Protein AF-A0A7C2Q6Z7-F1 (afdb_monomer)

Mean predicted aligned error: 6.49 Å

Radius of gyration: 19.15 Å; Cα contacts (8 Å, |Δi|>4): 129; chains: 1; bounding box: 50×32×54 Å

Sequence (172 aa):
MPLVELLRRVVERYKLRKRVGRVAKEVADAAVKAFDLLASLSPVSEEAFAERLREAVMTAVHELSHEVLRSVHPELGPLHDRDPLHECVDEVGARMLEVFVARKLGARAHSFEDLAFELENYPSLRGARWSAGVLEELYSRAEPLLEKRELKSFVDVVARECRKLLEGPEGA

Foldseek 3Di:
DDPVVVVVVVVVVVVVVVVVVVVVVVVVVVLVVVVVVVCVVDNDDPVVSVVVVLVVVLVVQLVVQLVVLCVLVVVLPDDPDDDLLSVQLSLLSSLLSSVLVCVVVVHDHDQQQRSQVVQCPPPSSPQQPRDSVLSVVLSVVLVVCVVVVVSNVSSVSSSVSSVDRNVDPPPD

Structure (mmCIF, N/CA/C/O backbone):
data_AF-A0A7C2Q6Z7-F1
#
_entry.id   AF-A0A7C2Q6Z7-F1
#
loop_
_atom_site.group_PDB
_atom_site.id
_atom_site.type_symbol
_atom_site.label_atom_id
_atom_site.label_alt_id
_atom_site.label_comp_id
_atom_site.label_asym_id
_atom_site.label_entity_id
_atom_site.label_seq_id
_atom_site.pdbx_PDB_ins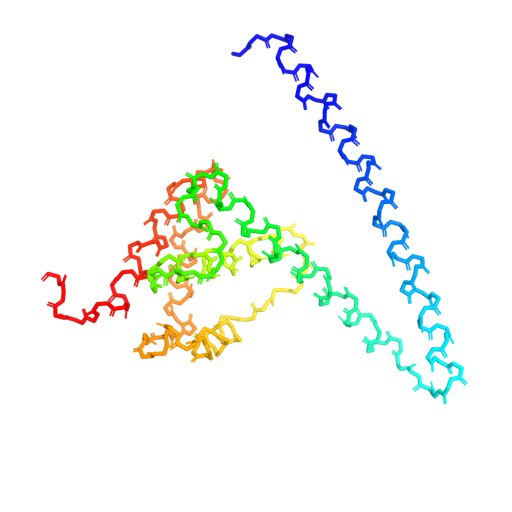_code
_atom_site.Cartn_x
_atom_site.Cartn_y
_atom_site.Cartn_z
_atom_site.occupancy
_atom_site.B_iso_or_equiv
_atom_site.auth_seq_id
_atom_site.auth_comp_id
_atom_site.auth_asym_id
_atom_site.auth_atom_id
_atom_site.pdbx_PDB_model_num
ATOM 1 N N . MET A 1 1 ? -15.335 12.846 -23.641 1.00 58.69 1 MET A N 1
ATOM 2 C CA . MET A 1 1 ? -16.126 11.842 -22.890 1.00 58.69 1 MET A CA 1
ATOM 3 C C . MET A 1 1 ? -17.569 12.331 -22.801 1.00 58.69 1 MET A C 1
ATOM 5 O O . MET A 1 1 ? -17.741 13.490 -22.441 1.00 58.69 1 MET A O 1
ATOM 9 N N . PRO A 1 2 ? -18.583 11.520 -23.149 1.00 80.38 2 PRO A N 1
ATOM 10 C CA . PRO A 1 2 ? -19.988 11.941 -23.130 1.00 80.38 2 PRO A CA 1
ATOM 11 C C . PRO A 1 2 ? -20.497 12.230 -21.707 1.00 80.38 2 PRO A C 1
ATOM 13 O O . PRO A 1 2 ? -20.111 11.543 -20.762 1.00 80.38 2 PRO A O 1
ATOM 16 N N . LEU A 1 3 ? -21.400 13.205 -21.558 1.00 77.88 3 LEU A N 1
ATOM 17 C CA . LEU A 1 3 ? -21.966 13.641 -20.268 1.00 77.88 3 LEU A CA 1
ATOM 18 C C . LEU A 1 3 ? -22.619 12.493 -19.470 1.00 77.88 3 LEU A C 1
ATOM 20 O O . LEU A 1 3 ? -22.479 12.421 -18.251 1.00 77.88 3 LEU A O 1
ATOM 24 N N . VAL A 1 4 ? -23.274 11.558 -20.160 1.00 74.44 4 VAL A N 1
ATOM 25 C CA . VAL A 1 4 ? -23.921 10.379 -19.555 1.00 74.44 4 VAL A CA 1
ATOM 26 C C . VAL A 1 4 ? -22.896 9.434 -18.913 1.00 74.44 4 VAL A C 1
ATOM 28 O O . VAL A 1 4 ? -23.103 8.961 -17.796 1.00 74.44 4 VAL A O 1
ATOM 31 N N . GLU A 1 5 ? -21.752 9.216 -19.567 1.00 75.38 5 GLU A N 1
ATOM 32 C CA . GLU A 1 5 ? -20.671 8.366 -19.050 1.00 75.38 5 GLU A CA 1
ATOM 33 C C . GLU A 1 5 ? -20.013 9.000 -17.812 1.00 75.38 5 GLU A C 1
ATOM 35 O O . GLU A 1 5 ? -19.683 8.311 -16.844 1.00 75.38 5 GLU A O 1
ATOM 40 N N . LEU A 1 6 ? -19.880 10.333 -17.805 1.00 75.12 6 LEU A N 1
ATOM 41 C CA . LEU A 1 6 ? -19.394 11.086 -16.649 1.00 75.12 6 LEU A CA 1
ATOM 42 C C . LEU A 1 6 ? -20.345 10.948 -15.451 1.00 75.12 6 LEU A C 1
ATOM 44 O O . LEU A 1 6 ? -19.895 10.612 -14.354 1.00 75.12 6 LEU A O 1
ATOM 48 N N . LEU A 1 7 ? -21.650 11.156 -15.658 1.00 70.88 7 LEU A N 1
ATOM 49 C CA . LEU A 1 7 ? -22.666 11.040 -14.607 1.00 70.88 7 LEU A CA 1
ATOM 50 C C . LEU A 1 7 ? -22.719 9.623 -14.022 1.00 70.88 7 LEU A C 1
ATOM 52 O O . LEU A 1 7 ? -22.739 9.468 -12.800 1.00 70.88 7 LEU A O 1
ATOM 56 N N . ARG A 1 8 ? -22.638 8.586 -14.867 1.00 75.88 8 ARG A N 1
ATOM 57 C CA . ARG A 1 8 ? -22.569 7.188 -14.415 1.00 75.88 8 ARG A CA 1
ATOM 58 C C . ARG A 1 8 ? -21.361 6.945 -13.506 1.00 75.88 8 ARG A C 1
ATOM 60 O O . ARG A 1 8 ? -21.514 6.390 -12.420 1.00 75.88 8 ARG A O 1
ATOM 67 N N . ARG A 1 9 ? -20.173 7.424 -13.897 1.00 77.00 9 ARG A N 1
ATOM 68 C CA . ARG A 1 9 ? -18.943 7.305 -13.089 1.00 77.00 9 ARG A CA 1
ATOM 69 C C . ARG A 1 9 ? -19.020 8.056 -11.758 1.00 77.00 9 ARG A C 1
ATOM 71 O O . ARG A 1 9 ? -18.400 7.620 -10.790 1.00 77.00 9 ARG A O 1
ATOM 78 N N . VAL A 1 10 ? -19.729 9.184 -11.698 1.00 75.12 10 VAL A N 1
ATOM 79 C CA . VAL A 1 10 ? -19.935 9.943 -10.451 1.00 75.12 10 VAL A CA 1
ATOM 80 C C . VAL A 1 10 ? -20.866 9.185 -9.506 1.00 75.12 10 VAL A C 1
ATOM 82 O O . VAL A 1 10 ? -20.536 9.020 -8.331 1.00 75.12 10 VAL A O 1
ATOM 85 N N . VAL A 1 11 ? -21.988 8.669 -10.016 1.00 74.12 11 VAL A N 1
ATOM 86 C CA . VAL A 1 11 ? -22.952 7.891 -9.222 1.00 74.12 11 VAL A CA 1
ATOM 87 C C . VAL A 1 11 ? -22.319 6.610 -8.677 1.00 74.12 11 VAL A C 1
ATOM 89 O O . VAL A 1 11 ? -22.466 6.317 -7.491 1.00 74.12 11 VAL A O 1
ATOM 92 N N . GLU A 1 12 ? -21.572 5.873 -9.501 1.00 79.50 12 GLU A N 1
ATOM 93 C CA . GLU A 1 12 ? -20.878 4.657 -9.059 1.00 79.50 12 GLU A CA 1
ATOM 94 C C . GLU A 1 12 ? -19.808 4.958 -8.002 1.00 79.50 12 GLU A C 1
ATOM 96 O O . GLU A 1 12 ? -19.765 4.295 -6.964 1.00 79.50 12 GLU A O 1
ATOM 101 N N . ARG A 1 13 ? -19.023 6.033 -8.169 1.00 76.50 13 ARG A N 1
ATOM 102 C CA . ARG A 1 13 ? -18.082 6.481 -7.128 1.00 76.50 13 ARG A CA 1
ATOM 103 C C . ARG A 1 13 ? -18.781 6.851 -5.821 1.00 76.50 13 ARG A C 1
ATOM 105 O O . ARG A 1 13 ? -18.283 6.510 -4.750 1.00 76.50 13 ARG A O 1
ATOM 112 N N . TYR A 1 14 ? -19.931 7.519 -5.885 1.00 72.19 14 TYR A N 1
ATOM 113 C CA . TYR A 1 14 ? -20.704 7.868 -4.693 1.00 72.19 14 TYR A CA 1
ATOM 114 C C . TYR A 1 14 ? -21.229 6.623 -3.961 1.00 72.19 14 TYR A C 1
ATOM 116 O O . TYR A 1 14 ? -21.062 6.505 -2.743 1.00 72.19 14 TYR A O 1
ATOM 124 N N . LYS A 1 15 ? -21.811 5.662 -4.692 1.00 78.88 15 LYS A N 1
ATOM 125 C CA . LYS A 1 15 ? -22.273 4.385 -4.122 1.00 78.88 15 LYS A CA 1
ATOM 126 C C . LYS A 1 15 ? -21.126 3.609 -3.480 1.00 78.88 15 LYS A C 1
ATOM 128 O O . LYS A 1 15 ? -21.282 3.126 -2.357 1.00 78.88 15 LYS A O 1
ATOM 133 N N . LEU A 1 16 ? -19.979 3.533 -4.159 1.00 82.69 16 LEU A N 1
ATOM 134 C CA . LEU A 1 16 ? -18.781 2.880 -3.639 1.00 82.69 16 LEU A CA 1
ATOM 135 C C . LEU A 1 16 ? -18.320 3.546 -2.342 1.00 82.69 16 LEU A C 1
ATOM 137 O O . LEU A 1 16 ? -18.167 2.862 -1.337 1.00 82.69 16 LEU A O 1
ATOM 141 N N . ARG A 1 17 ? -18.208 4.880 -2.318 1.00 81.62 17 ARG A N 1
ATOM 142 C CA . ARG A 1 17 ? -17.815 5.631 -1.116 1.00 81.62 17 ARG A CA 1
ATOM 143 C C . ARG A 1 17 ? -18.762 5.378 0.057 1.00 81.62 17 ARG A C 1
ATOM 145 O O . ARG A 1 17 ? -18.303 5.174 1.177 1.00 81.62 17 ARG A O 1
ATOM 152 N N . LYS A 1 18 ? -20.077 5.334 -0.187 1.00 83.50 18 LYS A N 1
ATOM 153 C CA . LYS A 1 18 ? -21.070 5.008 0.849 1.00 83.50 18 LYS A CA 1
ATOM 154 C C . LYS A 1 18 ? -20.911 3.575 1.362 1.00 83.50 18 LYS A C 1
ATOM 156 O O . LYS A 1 18 ? -21.062 3.334 2.557 1.00 83.50 18 LYS A O 1
ATOM 161 N N . ARG A 1 19 ? -20.621 2.615 0.478 1.00 87.50 19 ARG A N 1
ATOM 162 C CA . ARG A 1 19 ? -20.372 1.220 0.867 1.00 87.50 19 ARG A CA 1
ATOM 163 C C . ARG A 1 19 ? -19.086 1.089 1.684 1.00 87.50 19 ARG A C 1
ATOM 165 O O . ARG A 1 19 ? -19.153 0.506 2.756 1.00 87.50 19 ARG A O 1
ATOM 172 N N . VAL A 1 20 ? -17.985 1.687 1.228 1.00 85.62 20 VAL A N 1
ATOM 173 C CA . VAL A 1 20 ? -16.704 1.729 1.953 1.00 85.62 20 VAL A CA 1
ATOM 174 C C . VAL A 1 20 ? -16.890 2.358 3.331 1.00 85.62 20 VAL A C 1
ATOM 176 O O . VAL A 1 20 ? -16.457 1.778 4.314 1.00 85.62 20 VAL A O 1
ATOM 179 N N . GLY A 1 21 ? -17.615 3.477 3.434 1.00 84.44 21 GLY A N 1
ATOM 180 C CA . GLY A 1 21 ? -17.887 4.116 4.725 1.00 84.44 21 GLY A CA 1
ATOM 181 C C . GLY A 1 21 ? -18.679 3.238 5.700 1.00 84.44 21 GLY A C 1
ATOM 182 O O . GLY A 1 21 ? -18.413 3.272 6.896 1.00 84.44 21 GLY A O 1
ATOM 183 N N . ARG A 1 22 ? -19.624 2.423 5.208 1.00 90.44 22 ARG A N 1
ATOM 184 C CA . ARG A 1 22 ? -20.345 1.456 6.056 1.00 90.44 22 ARG A CA 1
ATOM 185 C C . ARG A 1 22 ? -19.429 0.344 6.556 1.00 90.44 22 ARG A C 1
ATOM 187 O O . ARG A 1 22 ? -19.399 0.108 7.754 1.00 90.44 22 ARG A O 1
ATOM 194 N N . VAL A 1 23 ? -18.657 -0.268 5.659 1.00 89.31 23 VAL A N 1
ATOM 195 C CA . VAL A 1 23 ? -17.711 -1.334 6.024 1.00 89.31 23 VAL A CA 1
ATOM 196 C C . VAL A 1 23 ? -16.652 -0.808 6.994 1.00 89.31 23 VAL A C 1
ATOM 198 O O . VAL A 1 23 ? -16.393 -1.434 8.011 1.00 89.31 23 VAL A O 1
ATOM 201 N N . ALA A 1 24 ? -16.093 0.379 6.742 1.00 87.62 24 ALA A N 1
ATOM 202 C CA . ALA A 1 24 ? -15.121 1.004 7.638 1.00 87.62 24 ALA A CA 1
ATOM 203 C C . ALA A 1 24 ? -15.701 1.248 9.038 1.00 87.62 24 ALA A C 1
ATOM 205 O O . ALA A 1 24 ? -15.018 1.012 10.030 1.00 87.62 24 ALA A O 1
ATOM 206 N N . LYS A 1 25 ? -16.969 1.673 9.129 1.00 90.75 25 LYS A N 1
ATOM 207 C CA . LYS A 1 25 ? -17.658 1.814 10.415 1.00 90.75 25 LYS A CA 1
ATOM 208 C C . LYS A 1 25 ? -17.826 0.466 11.117 1.00 90.75 25 LYS A C 1
ATOM 210 O O . LYS A 1 25 ? -17.516 0.371 12.294 1.00 90.75 25 LYS A O 1
ATOM 215 N N . GLU A 1 26 ? -18.281 -0.563 10.406 1.00 92.69 26 GLU A N 1
ATOM 216 C CA . GLU A 1 26 ? -18.436 -1.915 10.964 1.00 92.69 26 GLU A CA 1
ATOM 217 C C . GLU A 1 26 ? -17.105 -2.459 11.508 1.00 92.69 26 GLU A C 1
ATOM 219 O O . GLU A 1 26 ? -17.067 -3.002 12.611 1.00 92.69 26 GLU A O 1
ATOM 224 N N . VAL A 1 27 ? -16.007 -2.254 10.773 1.00 90.38 27 VAL A N 1
ATOM 225 C CA . VAL A 1 27 ? -14.653 -2.638 11.198 1.00 90.38 27 VAL A CA 1
ATOM 226 C C . VAL A 1 27 ? -14.200 -1.835 12.420 1.00 90.38 27 VAL A C 1
ATOM 228 O O . VAL A 1 27 ? -13.682 -2.422 13.366 1.00 90.38 27 VAL A O 1
ATOM 231 N N . ALA A 1 28 ? -14.427 -0.519 12.444 1.00 8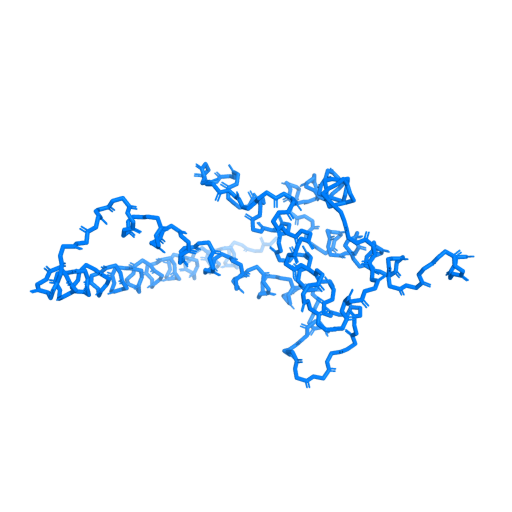9.31 28 ALA A N 1
ATOM 232 C CA . ALA A 1 28 ? -14.084 0.320 13.593 1.00 89.31 28 ALA A CA 1
ATOM 233 C C . ALA A 1 28 ? -14.878 -0.078 14.850 1.00 89.31 28 ALA A C 1
ATOM 235 O O . ALA A 1 28 ? -14.295 -0.242 15.919 1.00 89.31 28 ALA A O 1
ATOM 236 N N . ASP A 1 29 ? -16.187 -0.309 14.711 1.00 92.25 29 ASP A N 1
ATOM 237 C CA . ASP A 1 29 ? -17.054 -0.765 15.801 1.00 92.25 29 ASP A CA 1
ATOM 238 C C . ASP A 1 29 ? -16.592 -2.136 16.336 1.00 92.25 29 ASP A C 1
ATOM 240 O O . ASP A 1 29 ? -16.626 -2.381 17.544 1.00 92.25 29 ASP A O 1
ATOM 244 N N . ALA A 1 30 ? -16.144 -3.039 15.457 1.00 93.12 30 ALA A N 1
ATOM 245 C CA . ALA A 1 30 ? -15.577 -4.326 15.854 1.00 93.12 30 ALA A CA 1
ATOM 246 C C . ALA A 1 30 ? -14.230 -4.171 16.580 1.00 93.12 30 ALA A C 1
ATOM 248 O O . ALA A 1 30 ? -14.013 -4.837 17.591 1.00 93.12 30 ALA A O 1
ATOM 249 N N . ALA A 1 31 ? -13.356 -3.277 16.111 1.00 90.62 31 ALA A N 1
ATOM 250 C CA . ALA A 1 31 ? -12.068 -3.012 16.745 1.00 90.62 31 ALA A CA 1
ATOM 251 C C . ALA A 1 31 ? -12.226 -2.441 18.164 1.00 90.62 31 ALA A C 1
ATOM 253 O O . ALA A 1 31 ? -11.530 -2.885 19.073 1.00 90.62 31 ALA A O 1
ATOM 254 N N . VAL A 1 32 ? -13.174 -1.520 18.379 1.00 90.31 32 VAL A N 1
ATOM 255 C CA . VAL A 1 32 ? -13.485 -0.982 19.718 1.00 90.31 32 VAL A CA 1
ATOM 256 C C . VAL A 1 32 ? -13.979 -2.089 20.650 1.00 90.31 32 VAL A C 1
ATOM 258 O O . VAL A 1 32 ? -13.462 -2.243 21.751 1.00 90.31 32 VAL A O 1
ATOM 261 N N . LYS A 1 33 ? -14.910 -2.936 20.192 1.00 93.44 33 LYS A N 1
ATOM 262 C CA . LYS A 1 33 ? -15.377 -4.084 20.991 1.00 93.44 33 LYS A CA 1
ATOM 263 C C . LYS A 1 33 ? -14.247 -5.058 21.323 1.00 93.44 33 LYS A C 1
ATOM 265 O O . LYS A 1 33 ? -14.224 -5.618 22.414 1.00 93.44 33 LYS A O 1
ATOM 270 N N . ALA A 1 34 ? -13.324 -5.282 20.386 1.00 91.19 34 ALA A N 1
ATOM 271 C CA . ALA A 1 34 ? -12.157 -6.122 20.622 1.00 91.19 34 ALA A CA 1
ATOM 272 C C . ALA A 1 34 ? -11.229 -5.508 21.681 1.00 91.19 34 ALA A C 1
ATOM 274 O O . ALA A 1 34 ? -10.764 -6.232 22.558 1.00 91.19 34 ALA A O 1
ATOM 275 N N . PHE A 1 35 ? -11.009 -4.191 21.643 1.00 89.81 35 PHE A N 1
ATOM 276 C CA . PHE A 1 35 ? -10.262 -3.478 22.678 1.00 89.81 35 PHE A CA 1
ATOM 277 C C . PHE A 1 35 ? -10.905 -3.640 24.055 1.00 89.81 35 PHE A C 1
ATOM 279 O O . PHE A 1 35 ? -10.210 -4.046 24.978 1.00 89.81 35 PHE A O 1
ATOM 286 N N . ASP A 1 36 ? -12.216 -3.417 24.187 1.00 91.31 36 ASP A N 1
ATOM 287 C CA . ASP A 1 36 ? -12.925 -3.559 25.468 1.00 91.31 36 ASP A CA 1
ATOM 288 C C . ASP A 1 36 ? -12.783 -4.977 26.044 1.00 91.31 36 ASP A C 1
ATOM 290 O O . ASP A 1 36 ? -12.519 -5.163 27.235 1.00 91.31 36 ASP A O 1
ATOM 294 N N . LEU A 1 37 ? -12.914 -5.995 25.184 1.00 93.88 37 LEU A N 1
ATOM 295 C CA . LEU A 1 37 ? -12.720 -7.390 25.574 1.00 93.88 37 LEU A CA 1
ATOM 296 C C . LEU A 1 37 ? -11.282 -7.650 26.036 1.00 93.88 37 LEU A C 1
ATOM 298 O O . LEU A 1 37 ? -11.094 -8.260 27.085 1.00 93.88 37 LEU A O 1
ATOM 302 N N . LEU A 1 38 ? -10.271 -7.169 25.311 1.00 91.88 38 LEU A N 1
ATOM 303 C CA . LEU A 1 38 ? -8.864 -7.334 25.695 1.00 91.88 38 LEU A CA 1
ATOM 304 C C . LEU A 1 38 ? -8.523 -6.570 26.981 1.00 91.88 38 LEU A C 1
ATOM 306 O O . LEU A 1 38 ? -7.870 -7.128 27.862 1.00 91.88 38 LEU A O 1
ATOM 310 N N . ALA A 1 39 ? -9.020 -5.341 27.123 1.00 89.38 39 ALA A N 1
ATOM 311 C CA . ALA A 1 39 ? -8.844 -4.500 28.302 1.00 89.38 39 ALA A CA 1
ATOM 312 C C . ALA A 1 39 ? -9.463 -5.126 29.564 1.00 89.38 39 ALA A C 1
ATOM 314 O O . ALA A 1 39 ? -8.957 -4.931 30.668 1.00 89.38 39 ALA A O 1
ATOM 315 N N . SER A 1 40 ? -10.528 -5.925 29.409 1.00 93.81 40 SER A N 1
ATOM 316 C CA . SER A 1 40 ? -11.118 -6.694 30.513 1.00 93.81 40 SER A CA 1
ATOM 317 C C . SER A 1 40 ? -10.230 -7.849 31.001 1.00 93.81 40 SER A C 1
ATOM 319 O O . SER A 1 40 ? -10.360 -8.277 32.148 1.00 93.81 40 SER A O 1
ATOM 321 N N . LEU A 1 41 ? -9.324 -8.349 30.150 1.00 94.56 41 LEU A N 1
ATOM 322 C CA . LEU A 1 41 ? -8.404 -9.443 30.474 1.00 94.56 41 LEU A CA 1
ATOM 323 C C . LEU A 1 41 ? -7.084 -8.935 31.068 1.00 94.56 41 LEU A C 1
ATOM 325 O O . LEU A 1 41 ? -6.488 -9.607 31.907 1.00 94.56 41 LEU A O 1
ATOM 329 N N . SER A 1 42 ? -6.609 -7.774 30.618 1.00 92.12 42 SER A N 1
ATOM 330 C CA . SER A 1 42 ? -5.358 -7.153 31.060 1.00 92.12 42 SER A CA 1
ATOM 331 C C . SER A 1 42 ? -5.376 -5.663 30.716 1.00 92.12 42 SER A C 1
ATOM 333 O O . SER A 1 42 ? -5.959 -5.301 29.697 1.00 92.12 42 SER A O 1
ATOM 335 N N . PRO A 1 43 ? -4.688 -4.789 31.474 1.00 89.19 43 PRO A N 1
ATOM 336 C CA . PRO A 1 43 ? -4.474 -3.410 31.051 1.00 89.19 43 PRO A CA 1
ATOM 337 C C . PRO A 1 43 ? -3.853 -3.351 29.649 1.00 89.19 43 PRO A C 1
ATOM 339 O O . PRO A 1 43 ? -2.838 -4.000 29.385 1.00 89.19 43 PRO A O 1
ATOM 342 N N . VAL A 1 44 ? -4.463 -2.564 28.765 1.00 85.75 44 VAL A N 1
ATOM 343 C CA . VAL A 1 44 ? -3.972 -2.274 27.413 1.00 85.75 44 VAL A CA 1
ATOM 344 C C . VAL A 1 44 ? -3.718 -0.772 27.327 1.00 85.75 44 VAL A C 1
ATOM 346 O O . VAL A 1 44 ? -4.545 0.019 27.773 1.00 85.75 44 VAL A O 1
ATOM 349 N N . SER A 1 45 ? -2.576 -0.370 26.768 1.00 88.56 45 SER A N 1
ATOM 350 C CA . SER A 1 45 ? -2.289 1.046 26.506 1.00 88.56 45 SER A CA 1
ATOM 351 C C . SER A 1 45 ? -3.156 1.553 25.352 1.00 88.56 45 SER A C 1
ATOM 353 O O . SER A 1 45 ? -3.219 0.931 24.287 1.00 88.56 45 SER A O 1
ATOM 355 N N . GLU A 1 46 ? -3.804 2.699 25.558 1.00 85.12 46 GLU A N 1
ATOM 356 C CA . GLU A 1 46 ? -4.560 3.394 24.512 1.00 85.12 46 GLU A CA 1
ATOM 357 C C . GLU A 1 46 ? -3.653 3.763 23.333 1.00 85.12 46 GLU A C 1
ATOM 359 O O . GLU A 1 46 ? -4.043 3.616 22.173 1.00 85.12 46 GLU A O 1
ATOM 364 N N . GLU A 1 47 ? -2.414 4.178 23.614 1.00 89.56 47 GLU A N 1
ATOM 365 C CA . GLU A 1 47 ? -1.410 4.486 22.599 1.00 89.56 47 GLU A CA 1
ATOM 366 C C . GLU A 1 47 ? -1.068 3.258 21.757 1.00 89.56 47 GLU A C 1
ATOM 368 O O . GLU A 1 47 ? -1.055 3.355 20.529 1.00 89.56 47 GLU A O 1
ATOM 373 N N . ALA A 1 48 ? -0.859 2.103 22.398 1.00 87.81 48 ALA A N 1
ATOM 374 C CA . ALA A 1 48 ? -0.583 0.850 21.703 1.00 87.81 48 ALA A CA 1
ATOM 375 C C . ALA A 1 48 ? -1.760 0.439 20.805 1.00 87.81 48 ALA A C 1
ATOM 377 O O . ALA A 1 48 ? -1.559 0.049 19.656 1.00 87.81 48 ALA A O 1
ATOM 378 N N . PHE A 1 49 ? -3.001 0.569 21.283 1.00 87.25 49 PHE A N 1
ATOM 379 C CA . PHE A 1 49 ? -4.177 0.280 20.460 1.00 87.25 49 PHE A CA 1
ATOM 380 C C . PHE A 1 49 ? -4.299 1.240 19.267 1.00 87.25 49 PHE A C 1
ATOM 382 O O . PHE A 1 49 ? -4.521 0.806 18.135 1.00 87.25 49 PHE A O 1
ATOM 389 N N . ALA A 1 50 ? -4.099 2.541 19.496 1.00 87.38 50 ALA A N 1
ATOM 390 C CA . ALA A 1 50 ? -4.122 3.547 18.441 1.00 87.38 50 ALA A CA 1
ATOM 391 C C . ALA A 1 50 ? -3.014 3.324 17.399 1.00 87.38 50 ALA A C 1
ATOM 393 O O . ALA A 1 50 ? -3.239 3.542 16.210 1.00 87.38 50 ALA A O 1
ATOM 394 N N . GLU A 1 51 ? -1.825 2.892 17.817 1.00 88.44 51 GLU A N 1
ATOM 395 C CA . GLU A 1 51 ? -0.733 2.507 16.921 1.00 88.44 51 GLU A CA 1
ATOM 396 C C . GLU A 1 51 ? -1.126 1.320 16.035 1.00 88.44 51 GLU A C 1
ATOM 398 O O . GLU A 1 51 ? -1.075 1.446 14.812 1.00 88.44 51 GLU A O 1
ATOM 403 N N . ARG A 1 52 ? -1.650 0.230 16.613 1.00 88.75 52 ARG A N 1
ATOM 404 C CA . ARG A 1 52 ? -2.097 -0.945 15.838 1.00 88.75 52 ARG A CA 1
ATOM 405 C C . ARG A 1 52 ? -3.236 -0.639 14.875 1.00 88.75 52 ARG A C 1
ATOM 407 O O . ARG A 1 52 ? -3.271 -1.176 13.771 1.00 88.75 52 ARG A O 1
ATOM 414 N N . LEU A 1 53 ? -4.155 0.252 15.245 1.00 88.31 53 LEU A N 1
ATOM 415 C CA . LEU A 1 53 ? -5.192 0.715 14.323 1.00 88.31 53 LEU A CA 1
ATOM 416 C C . LEU A 1 53 ? -4.611 1.490 13.135 1.00 88.31 53 LEU A C 1
ATOM 418 O O . LEU A 1 53 ? -5.069 1.306 12.007 1.00 88.31 53 LEU A O 1
ATOM 422 N N . ARG A 1 54 ? -3.613 2.353 13.366 1.00 86.31 54 ARG A N 1
ATOM 423 C CA . ARG A 1 54 ? -2.933 3.076 12.279 1.00 86.31 54 ARG A CA 1
ATOM 424 C C . ARG A 1 54 ? -2.185 2.113 11.362 1.00 86.31 54 ARG A C 1
ATOM 426 O O . ARG A 1 54 ? -2.301 2.253 10.149 1.00 86.31 54 ARG A O 1
ATOM 433 N N . GLU A 1 55 ? -1.489 1.128 11.924 1.00 87.06 55 GLU A N 1
ATOM 434 C CA . GLU A 1 55 ? -0.835 0.066 11.151 1.00 87.06 55 GLU A CA 1
ATOM 435 C C . GLU A 1 55 ? -1.845 -0.692 10.285 1.00 87.06 55 GLU A C 1
ATOM 437 O O . GLU A 1 55 ? -1.639 -0.808 9.084 1.00 87.06 55 GLU A O 1
ATOM 442 N N . ALA A 1 56 ? -2.989 -1.105 10.842 1.00 88.69 56 ALA A N 1
ATOM 443 C CA . ALA A 1 56 ? -4.026 -1.811 10.086 1.00 88.69 56 ALA A CA 1
ATOM 444 C C . ALA A 1 56 ? -4.576 -0.986 8.906 1.00 88.69 56 ALA A C 1
ATOM 446 O O . ALA A 1 56 ? -4.856 -1.529 7.835 1.00 88.69 56 ALA A O 1
ATOM 447 N N . VAL A 1 57 ? -4.715 0.334 9.076 1.00 88.50 57 VAL A N 1
ATOM 448 C CA . VAL A 1 57 ? -5.079 1.238 7.974 1.00 88.50 57 VAL A CA 1
ATOM 449 C C . VAL A 1 57 ? -3.988 1.257 6.905 1.00 88.50 57 VAL A C 1
ATOM 451 O O . VAL A 1 57 ? -4.313 1.197 5.720 1.00 88.50 57 VAL A O 1
ATOM 454 N N . MET A 1 58 ? -2.715 1.309 7.299 1.00 89.50 58 MET A N 1
ATOM 455 C CA . MET A 1 58 ? -1.600 1.288 6.352 1.00 89.50 58 MET A CA 1
ATOM 456 C C . MET A 1 58 ? -1.480 -0.051 5.623 1.00 89.50 58 MET A C 1
ATOM 458 O O . MET A 1 58 ? -1.288 -0.046 4.411 1.00 89.50 58 MET A O 1
ATOM 462 N N . THR A 1 59 ? -1.732 -1.177 6.294 1.00 90.06 59 THR A N 1
ATOM 463 C CA . THR A 1 59 ? -1.871 -2.487 5.643 1.00 90.06 59 THR A CA 1
ATOM 464 C C . THR A 1 59 ? -2.989 -2.462 4.603 1.00 90.06 59 THR A C 1
ATOM 466 O O . THR A 1 59 ? -2.792 -2.884 3.471 1.00 90.06 59 THR A O 1
ATOM 469 N N . ALA A 1 60 ? -4.157 -1.896 4.920 1.00 91.06 60 ALA A N 1
ATOM 470 C CA . ALA A 1 60 ? -5.231 -1.783 3.935 1.00 91.06 60 ALA A CA 1
ATOM 471 C C . ALA A 1 60 ? -4.840 -0.904 2.729 1.00 91.06 60 ALA A C 1
ATOM 473 O O . ALA A 1 60 ? -5.218 -1.208 1.598 1.00 91.06 60 ALA A O 1
ATOM 474 N N . VAL A 1 61 ? -4.083 0.178 2.946 1.00 92.69 61 VAL A N 1
ATOM 475 C CA . VAL A 1 61 ? -3.538 1.016 1.862 1.00 92.69 61 VAL A CA 1
ATOM 476 C C . VAL A 1 61 ? -2.554 0.228 0.995 1.00 92.69 61 VAL A C 1
ATOM 478 O O . VAL A 1 61 ? -2.610 0.349 -0.230 1.00 92.69 61 VAL A O 1
ATOM 481 N N . HIS A 1 62 ? -1.695 -0.583 1.608 1.00 94.19 62 HIS A N 1
ATOM 482 C CA . HIS A 1 62 ? -0.739 -1.447 0.922 1.00 94.19 62 HIS A CA 1
ATOM 483 C C . HIS A 1 62 ? -1.450 -2.448 -0.002 1.00 94.19 62 HIS A C 1
ATOM 485 O O . HIS A 1 62 ? -1.241 -2.437 -1.214 1.00 94.19 62 HIS A O 1
ATOM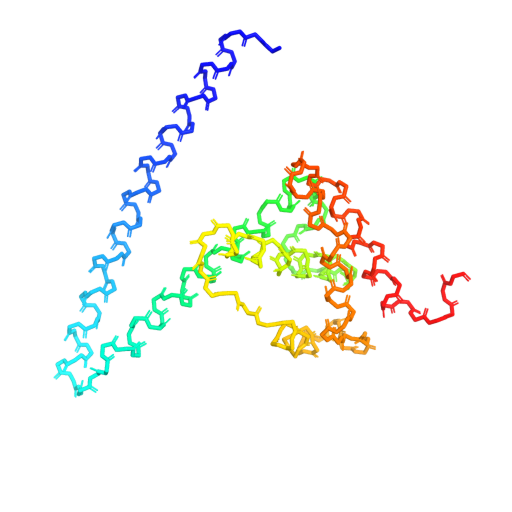 491 N N . GLU A 1 63 ? -2.409 -3.204 0.536 1.00 93.00 63 GLU A N 1
ATOM 492 C CA . GLU A 1 63 ? -3.172 -4.194 -0.235 1.00 93.00 63 GLU A CA 1
ATOM 493 C C . GLU A 1 63 ? -3.967 -3.561 -1.385 1.00 93.00 63 GLU A C 1
ATOM 495 O O . GLU A 1 63 ? -4.021 -4.077 -2.503 1.00 93.00 63 GLU A O 1
ATOM 500 N N . LEU A 1 64 ? -4.565 -2.389 -1.149 1.00 93.69 64 LEU A N 1
ATOM 501 C CA . LEU A 1 64 ? -5.245 -1.641 -2.207 1.00 93.69 64 LEU A CA 1
ATOM 502 C C . LEU A 1 64 ? -4.275 -1.122 -3.273 1.00 93.69 64 LEU A C 1
ATOM 504 O O . LEU A 1 64 ? -4.676 -0.963 -4.427 1.00 93.69 64 LEU A O 1
ATOM 508 N N . SER A 1 65 ? -3.021 -0.848 -2.914 1.00 95.62 65 SER A N 1
ATOM 509 C CA . SER A 1 65 ? -2.007 -0.403 -3.869 1.00 95.62 65 SER A CA 1
ATOM 510 C C . SER A 1 65 ? -1.696 -1.497 -4.883 1.00 95.62 65 SER A C 1
ATOM 512 O O . SER A 1 65 ? -1.683 -1.202 -6.076 1.00 95.62 65 SER A O 1
ATOM 514 N N . HIS A 1 66 ? -1.587 -2.758 -4.461 1.00 94.50 66 HIS A N 1
ATOM 515 C CA . HIS A 1 66 ? -1.459 -3.887 -5.387 1.00 94.50 66 HIS A CA 1
ATOM 516 C C . HIS A 1 66 ? -2.601 -3.956 -6.408 1.00 94.50 66 HIS A C 1
ATOM 518 O O . HIS A 1 66 ? -2.374 -4.066 -7.613 1.00 94.50 66 HIS A O 1
ATOM 524 N N . GLU A 1 67 ? -3.848 -3.825 -5.952 1.00 93.00 67 GLU A N 1
ATOM 525 C CA . GLU A 1 67 ? -5.015 -3.816 -6.844 1.00 93.00 67 GLU A CA 1
ATOM 526 C C . GLU A 1 67 ? -4.969 -2.650 -7.846 1.00 93.00 67 GLU A C 1
ATOM 528 O O . GLU A 1 67 ? -5.329 -2.796 -9.019 1.00 93.00 67 GLU A O 1
ATOM 533 N N . VAL A 1 68 ? -4.475 -1.487 -7.412 1.00 94.19 68 VAL A N 1
ATOM 534 C CA . VAL A 1 68 ? -4.269 -0.326 -8.285 1.00 94.19 68 VAL A CA 1
ATOM 535 C C . VAL A 1 68 ? -3.213 -0.621 -9.354 1.00 94.19 68 VAL A C 1
ATOM 537 O O . VAL A 1 68 ? -3.466 -0.335 -10.526 1.00 94.19 68 VAL A O 1
ATOM 540 N N . LEU A 1 69 ? -2.080 -1.234 -9.006 1.00 94.31 69 LEU A N 1
ATOM 541 C CA . LEU A 1 69 ? -1.038 -1.616 -9.972 1.00 94.31 69 LEU A CA 1
ATOM 542 C C . LEU A 1 69 ? -1.569 -2.610 -11.008 1.00 94.31 69 LEU A C 1
ATOM 544 O O . LEU A 1 69 ? -1.450 -2.384 -12.215 1.00 94.31 69 LEU A O 1
ATOM 548 N N . ARG A 1 70 ? -2.253 -3.663 -10.550 1.00 92.56 70 ARG A N 1
ATOM 549 C CA . ARG A 1 70 ? -2.839 -4.704 -11.411 1.00 92.56 70 ARG A CA 1
ATOM 550 C C . ARG A 1 70 ? -3.888 -4.154 -12.380 1.00 92.56 70 ARG A C 1
ATOM 552 O O . ARG A 1 70 ? -4.098 -4.720 -13.448 1.00 92.56 70 ARG A O 1
ATOM 559 N N . SER A 1 71 ? -4.519 -3.020 -12.059 1.00 91.62 71 SER A N 1
ATOM 560 C CA . SER A 1 71 ? -5.477 -2.363 -12.960 1.00 91.62 71 SER A CA 1
ATOM 561 C C . SER A 1 71 ? -4.847 -1.800 -14.243 1.00 91.62 71 SER A C 1
ATOM 563 O O . SER A 1 71 ? -5.554 -1.623 -15.238 1.00 91.62 71 SER A O 1
ATOM 565 N N . VAL A 1 72 ? -3.537 -1.519 -14.235 1.00 92.50 72 VAL A N 1
ATOM 566 C CA . VAL A 1 72 ? -2.785 -1.021 -15.402 1.00 92.50 72 VAL A CA 1
ATOM 567 C C . VAL A 1 72 ? -1.757 -2.017 -15.938 1.00 92.50 72 VAL A C 1
ATOM 569 O O . VAL A 1 72 ? -1.404 -1.914 -17.112 1.00 92.50 72 VAL A O 1
ATOM 572 N N . HIS A 1 73 ? -1.341 -2.983 -15.116 1.00 90.44 73 HIS A N 1
ATOM 573 C CA . HIS A 1 73 ? -0.466 -4.101 -15.476 1.00 90.44 73 HIS A CA 1
ATOM 574 C C . HIS A 1 73 ? -1.051 -5.427 -14.950 1.00 90.44 73 HIS A C 1
ATOM 576 O O . HIS A 1 73 ? -0.620 -5.928 -13.908 1.00 90.44 73 HIS A O 1
ATOM 582 N N . PRO A 1 74 ? -2.070 -5.997 -15.624 1.00 88.06 74 PRO A N 1
ATOM 583 C CA . PRO A 1 74 ? -2.731 -7.232 -15.190 1.00 88.06 74 PRO A CA 1
ATOM 584 C C . PRO A 1 74 ? -1.805 -8.454 -15.119 1.00 88.06 74 PRO A C 1
ATOM 586 O O . PRO A 1 74 ? -2.121 -9.425 -14.434 1.00 88.06 74 PRO A O 1
ATOM 589 N N . GLU A 1 75 ? -0.670 -8.414 -15.818 1.00 86.06 75 GLU A N 1
ATOM 590 C CA . GLU A 1 75 ? 0.390 -9.423 -15.773 1.00 86.06 75 GLU A CA 1
ATOM 591 C C . GLU A 1 75 ? 1.030 -9.575 -14.384 1.00 86.06 75 GLU A C 1
ATOM 593 O O . GLU A 1 75 ? 1.554 -10.642 -14.074 1.00 86.06 75 GLU A O 1
ATOM 598 N N . LEU A 1 76 ? 0.892 -8.571 -13.508 1.00 83.56 76 LEU A N 1
ATOM 599 C CA . LEU A 1 76 ? 1.256 -8.641 -12.088 1.00 83.56 76 LEU A CA 1
ATOM 600 C C . LEU A 1 76 ? 0.253 -9.480 -11.261 1.00 83.56 76 LEU A C 1
ATOM 602 O O . LEU A 1 76 ? 0.124 -9.257 -10.061 1.00 83.56 76 LEU A O 1
ATOM 606 N N . GLY A 1 77 ? -0.513 -10.396 -11.874 1.00 66.56 77 GLY A N 1
ATOM 607 C CA . GLY A 1 77 ? -1.578 -11.208 -11.252 1.00 66.56 77 GLY A CA 1
ATOM 608 C C . GLY A 1 77 ? -1.158 -11.964 -9.974 1.00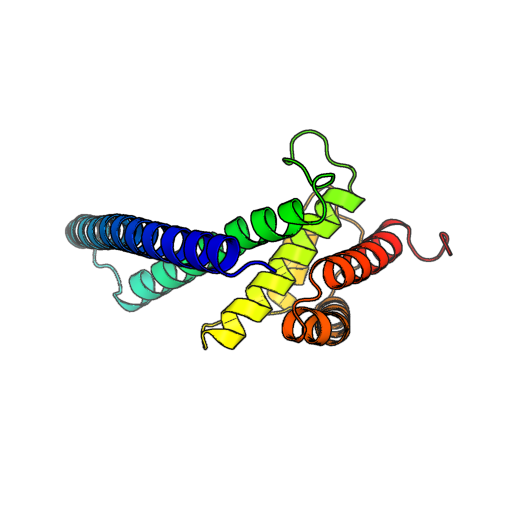 66.56 77 GLY A C 1
ATOM 609 O O . GLY A 1 77 ? 0.008 -11.934 -9.610 1.00 66.56 77 GLY A O 1
ATOM 610 N N . PRO A 1 78 ? -2.071 -12.622 -9.236 1.00 66.19 78 PRO A N 1
ATOM 611 C CA . PRO A 1 78 ? -1.835 -13.086 -7.857 1.00 66.19 78 PRO A CA 1
ATOM 612 C C . PRO A 1 78 ? -0.621 -14.027 -7.672 1.00 66.19 78 PRO A C 1
ATOM 614 O O . PRO A 1 78 ? -0.311 -14.834 -8.541 1.00 66.19 78 PRO A O 1
ATOM 617 N N . LEU A 1 79 ? 0.027 -13.916 -6.502 1.00 58.41 79 LEU A N 1
ATOM 618 C CA . LEU A 1 79 ? 1.371 -14.388 -6.092 1.00 58.41 79 LEU A CA 1
ATOM 619 C C . LEU A 1 79 ? 1.780 -15.855 -6.364 1.00 58.41 79 LEU A C 1
ATOM 621 O O . LEU A 1 79 ? 2.943 -16.186 -6.160 1.00 58.41 79 LEU A O 1
ATOM 625 N N . HIS A 1 80 ? 0.891 -16.749 -6.797 1.00 51.75 80 HIS A N 1
ATOM 626 C CA . HIS A 1 80 ? 1.138 -18.192 -6.667 1.00 51.75 80 HIS A CA 1
ATOM 627 C C . HIS A 1 80 ? 2.180 -18.815 -7.617 1.00 51.75 80 HIS A C 1
ATOM 629 O O . HIS A 1 80 ? 2.601 -19.923 -7.319 1.00 51.75 80 HIS A O 1
ATOM 635 N N . ASP A 1 81 ? 2.657 -18.117 -8.656 1.00 52.81 81 ASP A N 1
ATOM 636 C CA . ASP A 1 81 ? 3.744 -18.578 -9.550 1.00 52.81 81 ASP A CA 1
ATOM 637 C C . ASP A 1 81 ? 4.491 -17.384 -10.192 1.00 52.81 81 ASP A C 1
ATOM 639 O O . ASP A 1 81 ? 4.583 -17.261 -11.418 1.00 52.81 81 ASP A O 1
ATOM 643 N N . ARG A 1 82 ? 4.945 -16.410 -9.391 1.00 67.44 82 ARG A N 1
ATOM 644 C CA . ARG A 1 82 ? 5.504 -15.168 -9.951 1.00 67.44 82 ARG A CA 1
ATOM 645 C C . ARG A 1 82 ? 6.969 -15.287 -10.362 1.00 67.44 82 ARG A C 1
ATOM 647 O O . ARG A 1 82 ? 7.826 -15.724 -9.603 1.00 67.44 82 ARG A O 1
ATOM 654 N N . ASP A 1 83 ? 7.236 -14.786 -11.564 1.00 84.88 83 ASP A N 1
ATOM 655 C CA . ASP A 1 83 ? 8.534 -14.247 -11.962 1.00 84.88 83 ASP A CA 1
ATOM 656 C C . ASP A 1 83 ? 9.042 -13.280 -10.864 1.00 84.88 83 ASP A C 1
ATOM 658 O O . ASP A 1 83 ? 8.284 -12.375 -10.486 1.00 84.88 83 ASP A O 1
ATOM 662 N N . PRO A 1 84 ? 10.283 -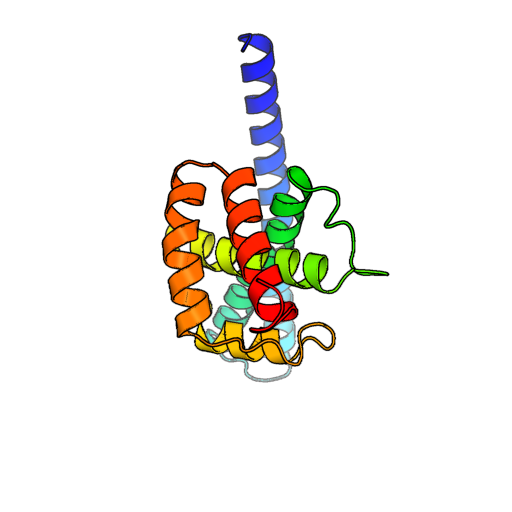13.431 -10.353 1.00 88.44 84 PRO A N 1
ATOM 663 C CA . PRO A 1 84 ? 10.872 -12.507 -9.380 1.00 88.44 84 PRO A CA 1
ATOM 664 C C . PRO A 1 84 ? 10.762 -11.033 -9.785 1.00 88.44 84 PRO A C 1
ATOM 666 O O . PRO A 1 84 ? 10.607 -10.163 -8.928 1.00 88.44 84 PRO A O 1
ATOM 669 N N . LEU A 1 85 ? 10.776 -10.734 -11.089 1.00 90.56 85 LEU A N 1
ATOM 670 C CA . LEU A 1 85 ? 10.550 -9.383 -11.590 1.00 90.56 85 LEU A CA 1
ATOM 671 C C . LEU A 1 85 ? 9.130 -8.891 -11.292 1.00 90.56 85 LEU A C 1
ATOM 673 O O . LEU A 1 85 ? 8.961 -7.752 -10.864 1.00 90.56 85 LEU A O 1
ATOM 677 N N . HIS A 1 86 ? 8.109 -9.720 -11.502 1.00 91.38 86 HIS A N 1
ATOM 678 C CA . HIS A 1 86 ? 6.724 -9.344 -11.214 1.00 91.38 86 HIS A CA 1
ATOM 679 C C . HIS A 1 86 ? 6.490 -9.159 -9.717 1.00 91.38 86 HIS A C 1
ATOM 681 O O . HIS A 1 86 ? 5.806 -8.216 -9.329 1.00 91.38 86 HIS A O 1
ATOM 687 N N . GLU A 1 87 ? 7.068 -10.024 -8.883 1.00 90.81 87 GLU A N 1
ATOM 688 C CA . GLU A 1 87 ? 7.010 -9.860 -7.430 1.00 90.81 87 GLU A CA 1
ATOM 689 C C . GLU A 1 87 ? 7.699 -8.565 -6.995 1.00 90.81 87 GLU A C 1
ATOM 691 O O . GLU A 1 87 ? 7.089 -7.761 -6.298 1.00 90.81 87 GLU A O 1
ATOM 696 N N . CYS A 1 88 ? 8.901 -8.288 -7.509 1.00 93.00 88 CYS A N 1
ATOM 697 C CA . CYS A 1 88 ? 9.596 -7.033 -7.238 1.00 93.00 88 CYS A CA 1
ATOM 698 C C . CYS A 1 88 ? 8.743 -5.816 -7.603 1.00 93.00 88 CYS A C 1
ATOM 700 O O . CYS A 1 88 ? 8.610 -4.887 -6.812 1.00 93.00 88 CYS A O 1
ATOM 702 N N . VAL A 1 89 ? 8.154 -5.812 -8.802 1.00 94.69 89 VAL A N 1
ATOM 703 C CA . VAL A 1 89 ? 7.363 -4.675 -9.282 1.00 94.69 89 VAL A CA 1
ATOM 704 C C . VAL A 1 89 ? 6.106 -4.467 -8.452 1.00 94.69 89 VAL A C 1
ATOM 706 O O . VAL A 1 89 ? 5.783 -3.320 -8.144 1.00 94.69 89 VAL A O 1
ATOM 709 N N . ASP A 1 90 ? 5.409 -5.547 -8.097 1.00 93.56 90 ASP A N 1
ATOM 710 C CA . ASP A 1 90 ? 4.185 -5.465 -7.302 1.00 93.56 90 ASP A CA 1
ATOM 711 C C . ASP A 1 90 ? 4.493 -4.952 -5.887 1.00 93.56 90 ASP A C 1
ATOM 713 O O . ASP A 1 90 ? 3.868 -3.993 -5.442 1.00 93.56 90 ASP A O 1
ATOM 717 N N . GLU A 1 91 ? 5.508 -5.506 -5.218 1.00 93.62 91 GLU A N 1
ATOM 718 C CA . GLU A 1 91 ? 5.895 -5.125 -3.853 1.00 93.62 91 GLU A CA 1
ATOM 719 C C . GLU A 1 91 ? 6.491 -3.717 -3.793 1.00 93.62 91 GLU A C 1
ATOM 721 O O . GLU A 1 91 ? 5.980 -2.844 -3.089 1.00 93.62 91 GLU A O 1
ATOM 726 N N . VAL A 1 92 ? 7.533 -3.438 -4.583 1.00 95.38 92 VAL A N 1
ATOM 727 C CA . VAL A 1 92 ? 8.176 -2.116 -4.600 1.00 95.38 92 VAL A CA 1
ATOM 728 C C . VAL A 1 92 ? 7.175 -1.056 -5.050 1.00 95.38 92 VAL A C 1
ATOM 730 O O . VAL A 1 92 ? 7.069 -0.000 -4.427 1.00 95.38 92 VAL A O 1
ATOM 733 N N . GLY A 1 93 ? 6.393 -1.334 -6.096 1.00 96.25 93 GLY A N 1
ATOM 734 C CA . GLY A 1 93 ? 5.352 -0.429 -6.572 1.00 96.25 93 GLY A CA 1
ATOM 735 C C . GLY A 1 93 ? 4.311 -0.124 -5.494 1.00 96.25 93 GLY A C 1
ATOM 736 O O . GLY A 1 93 ? 3.946 1.043 -5.314 1.00 96.25 93 GLY A O 1
ATOM 737 N N . ALA A 1 94 ? 3.864 -1.140 -4.749 1.00 95.38 94 ALA A N 1
ATOM 738 C CA . ALA A 1 94 ? 2.873 -0.974 -3.693 1.00 95.38 94 ALA A CA 1
ATOM 739 C C . ALA A 1 94 ? 3.432 -0.161 -2.528 1.00 95.38 94 ALA A C 1
ATOM 741 O O . ALA A 1 94 ? 2.760 0.755 -2.057 1.00 95.38 94 ALA A O 1
ATOM 742 N N . ARG A 1 95 ? 4.688 -0.395 -2.131 1.00 94.88 95 ARG A N 1
ATOM 743 C CA . ARG A 1 95 ? 5.363 0.408 -1.099 1.00 94.88 95 ARG A CA 1
ATOM 744 C C . ARG A 1 95 ? 5.521 1.871 -1.496 1.00 94.88 95 ARG A C 1
ATOM 746 O O . ARG A 1 95 ? 5.261 2.757 -0.685 1.00 94.88 95 ARG A O 1
ATOM 753 N N . MET A 1 96 ? 5.857 2.164 -2.751 1.00 96.06 96 MET A N 1
ATOM 754 C CA . MET A 1 96 ? 5.934 3.557 -3.210 1.00 96.06 96 MET A CA 1
ATOM 755 C C . MET A 1 96 ? 4.557 4.237 -3.228 1.00 96.06 96 MET A C 1
ATOM 757 O O . MET A 1 96 ? 4.437 5.400 -2.836 1.00 96.06 96 MET A O 1
ATOM 761 N N . LEU A 1 97 ? 3.501 3.525 -3.639 1.00 96.75 97 LEU A N 1
ATOM 762 C CA . LEU A 1 97 ? 2.127 4.033 -3.562 1.00 96.75 97 LEU A CA 1
ATOM 763 C C . LEU A 1 97 ? 1.675 4.254 -2.115 1.00 96.75 97 LEU A C 1
ATOM 765 O O . LEU A 1 97 ? 1.036 5.265 -1.824 1.00 96.75 97 LEU A O 1
ATOM 769 N N . GLU A 1 98 ? 2.038 3.353 -1.208 1.00 94.94 98 GLU A N 1
ATOM 770 C CA . GLU A 1 98 ? 1.768 3.458 0.222 1.00 94.94 98 GLU A CA 1
ATOM 771 C C . GLU A 1 98 ? 2.400 4.727 0.812 1.00 94.94 98 GLU A C 1
ATOM 773 O O . GLU A 1 98 ? 1.694 5.530 1.427 1.00 94.94 98 GLU A O 1
ATOM 778 N N . VAL A 1 99 ? 3.692 4.969 0.546 1.00 94.69 99 VAL A N 1
ATOM 779 C CA . VAL A 1 99 ? 4.400 6.193 0.964 1.00 94.69 99 VAL A CA 1
ATOM 780 C C . VAL A 1 99 ? 3.722 7.437 0.390 1.00 94.69 99 VAL A C 1
ATOM 782 O O . VAL A 1 99 ? 3.471 8.402 1.120 1.00 94.69 99 VAL A O 1
ATOM 785 N N . PHE A 1 100 ? 3.377 7.417 -0.899 1.00 96.31 100 PHE A N 1
ATOM 786 C CA . PHE A 1 100 ? 2.695 8.530 -1.556 1.00 96.31 100 PHE A CA 1
ATOM 787 C C . PHE A 1 100 ? 1.346 8.840 -0.894 1.00 96.31 100 PHE A C 1
ATOM 789 O O . PHE A 1 100 ? 1.068 9.990 -0.543 1.00 96.31 100 PHE A O 1
ATOM 796 N N . VAL A 1 101 ? 0.507 7.824 -0.677 1.00 95.31 101 VAL A N 1
ATOM 797 C CA . VAL A 1 101 ? -0.811 7.980 -0.048 1.00 95.31 101 VAL A CA 1
ATOM 798 C C . VAL A 1 101 ? -0.671 8.443 1.400 1.00 95.31 101 VAL A C 1
ATOM 800 O O . VAL A 1 101 ? -1.342 9.401 1.785 1.00 95.31 101 VAL A O 1
ATOM 803 N N . ALA A 1 102 ? 0.225 7.838 2.183 1.00 92.88 102 ALA A N 1
ATOM 804 C CA . ALA A 1 102 ? 0.482 8.230 3.566 1.00 92.88 102 ALA A CA 1
ATOM 805 C C . ALA A 1 102 ? 0.861 9.714 3.669 1.00 92.88 102 ALA A C 1
ATOM 807 O O . ALA A 1 102 ? 0.242 10.457 4.435 1.00 92.88 102 ALA A O 1
ATOM 808 N N . ARG A 1 103 ? 1.783 10.185 2.816 1.00 92.56 103 ARG A N 1
ATOM 809 C CA . ARG A 1 103 ? 2.176 11.602 2.745 1.00 92.56 103 ARG A CA 1
ATOM 810 C C . ARG A 1 103 ? 1.001 12.512 2.397 1.00 92.56 103 ARG A C 1
ATOM 812 O O . ARG A 1 103 ? 0.824 13.543 3.043 1.00 92.56 103 ARG A O 1
ATOM 819 N N . LYS A 1 104 ? 0.160 12.141 1.422 1.00 93.81 104 LYS A N 1
ATOM 820 C CA . LYS A 1 104 ? -1.027 12.940 1.049 1.00 93.81 104 LYS A CA 1
ATOM 821 C C . LYS A 1 104 ? -2.104 12.957 2.142 1.00 93.81 104 LYS A C 1
ATOM 823 O O . LYS A 1 104 ? -2.885 13.905 2.194 1.00 93.81 104 LYS A O 1
ATOM 828 N N . LEU A 1 105 ? -2.146 11.944 3.006 1.00 88.81 105 LEU A N 1
ATOM 829 C CA . LEU A 1 105 ? -3.058 11.870 4.151 1.00 88.81 105 LEU A CA 1
ATOM 830 C C . LEU A 1 105 ? -2.492 12.518 5.426 1.00 88.81 105 LEU A C 1
ATOM 832 O O . LEU A 1 105 ? -3.223 12.635 6.407 1.00 88.81 105 LEU A O 1
ATOM 836 N N . GLY A 1 106 ? -1.218 12.928 5.435 1.00 87.44 106 GLY A N 1
ATOM 837 C CA . GLY A 1 106 ? -0.531 13.359 6.657 1.00 87.44 106 GLY A CA 1
ATOM 838 C C . GLY A 1 106 ? -0.357 12.226 7.676 1.00 87.44 106 GLY A C 1
ATOM 839 O O . GLY A 1 106 ? -0.239 12.484 8.872 1.00 87.44 106 GLY A O 1
ATOM 840 N N . ALA A 1 107 ? -0.388 10.974 7.215 1.00 87.56 107 ALA A N 1
ATOM 841 C CA . ALA A 1 107 ? -0.152 9.789 8.025 1.00 87.56 107 ALA A CA 1
ATOM 842 C C . ALA A 1 107 ? 1.343 9.440 8.053 1.00 87.56 107 ALA A C 1
ATOM 844 O O . ALA A 1 107 ? 2.113 9.834 7.174 1.00 87.56 107 ALA A O 1
ATOM 845 N N . ARG A 1 108 ? 1.756 8.675 9.067 1.00 85.06 108 ARG A N 1
ATOM 846 C CA . ARG A 1 108 ? 3.116 8.137 9.140 1.00 85.06 108 ARG A CA 1
ATOM 847 C C . ARG A 1 108 ? 3.271 7.046 8.077 1.00 85.06 108 ARG A C 1
ATOM 849 O O . ARG A 1 108 ? 2.541 6.063 8.111 1.00 85.06 108 ARG A O 1
ATOM 856 N N . ALA A 1 109 ? 4.203 7.245 7.152 1.00 84.75 109 ALA A N 1
ATOM 857 C CA . ALA A 1 109 ? 4.666 6.212 6.230 1.00 84.75 109 ALA A CA 1
ATOM 858 C C . ALA A 1 109 ? 5.780 5.383 6.888 1.00 84.75 109 ALA A C 1
ATOM 860 O O . ALA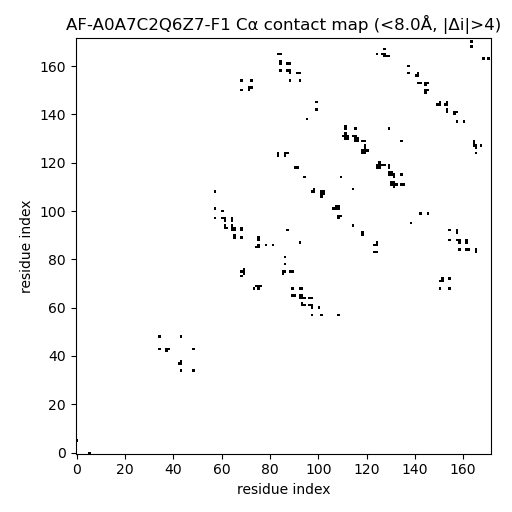 A 1 109 ? 6.467 5.892 7.782 1.00 84.75 109 ALA A O 1
ATOM 861 N N . HIS A 1 110 ? 5.990 4.153 6.416 1.00 87.81 110 HIS A N 1
ATOM 862 C CA . HIS A 1 110 ? 7.229 3.424 6.689 1.00 87.81 110 HIS A CA 1
ATOM 863 C C . HIS A 1 110 ? 8.438 4.204 6.155 1.00 87.81 110 HIS A C 1
ATOM 865 O O . HIS A 1 110 ? 8.337 4.916 5.148 1.00 87.81 110 HIS A O 1
ATOM 871 N N . SER A 1 111 ? 9.566 4.107 6.861 1.00 91.50 111 SER A N 1
ATOM 872 C CA . SER A 1 111 ? 10.824 4.688 6.388 1.00 91.50 111 SER A CA 1
ATOM 873 C C . SER A 1 111 ? 11.392 3.858 5.235 1.00 91.50 111 SER A C 1
ATOM 875 O O . SER A 1 111 ? 11.058 2.683 5.089 1.00 91.50 111 SER A O 1
ATOM 877 N N . PHE A 1 112 ? 12.250 4.441 4.397 1.00 94.56 112 PHE A N 1
ATOM 878 C CA . PHE A 1 112 ? 12.869 3.671 3.314 1.00 94.56 112 PHE A CA 1
ATOM 879 C C . PHE A 1 112 ? 13.827 2.599 3.847 1.00 94.56 112 PHE A C 1
ATOM 881 O O . PHE A 1 112 ? 14.050 1.593 3.180 1.00 94.56 112 PHE A O 1
ATOM 888 N N . GLU A 1 113 ? 14.346 2.777 5.059 1.00 94.75 113 GLU A N 1
ATOM 889 C CA . GLU A 1 113 ? 15.078 1.766 5.811 1.00 94.75 113 GLU A CA 1
ATOM 890 C C . GLU A 1 113 ? 14.190 0.564 6.149 1.00 94.75 113 GLU A C 1
ATOM 892 O O . GLU A 1 113 ? 14.581 -0.568 5.864 1.00 94.75 113 GLU A O 1
ATOM 897 N N . ASP A 1 114 ? 12.988 0.805 6.688 1.00 91.56 114 ASP A N 1
ATOM 898 C CA . ASP A 1 114 ? 12.021 -0.259 6.995 1.00 91.56 114 ASP A CA 1
ATOM 899 C C . ASP A 1 114 ? 11.643 -1.020 5.717 1.00 91.56 114 ASP A C 1
ATOM 901 O O . ASP A 1 114 ? 11.661 -2.248 5.684 1.00 91.56 114 ASP A O 1
ATOM 905 N N . LEU A 1 115 ? 11.377 -0.286 4.632 1.00 92.19 115 LEU A N 1
ATOM 906 C CA . LEU A 1 115 ? 11.020 -0.874 3.342 1.00 92.19 115 LEU A CA 1
ATOM 907 C C . LEU A 1 115 ? 12.154 -1.719 2.751 1.00 92.19 115 LEU A C 1
ATOM 909 O O . LEU A 1 115 ? 11.904 -2.805 2.234 1.00 92.19 115 LEU A O 1
ATOM 913 N N . ALA A 1 116 ? 13.400 -1.243 2.818 1.00 93.12 116 ALA A N 1
ATOM 914 C CA . ALA A 1 116 ? 14.552 -2.006 2.343 1.00 93.12 116 ALA A CA 1
ATOM 915 C C . ALA A 1 116 ? 14.731 -3.295 3.154 1.00 93.12 116 ALA A C 1
ATOM 917 O O . ALA A 1 116 ? 14.911 -4.362 2.569 1.00 93.12 116 ALA A O 1
ATOM 918 N N . PHE A 1 117 ? 14.615 -3.203 4.482 1.00 91.44 117 PHE A N 1
ATOM 919 C CA . PHE A 1 117 ? 14.680 -4.361 5.368 1.00 91.44 117 PHE A CA 1
ATOM 920 C C . PHE A 1 117 ? 13.583 -5.384 5.051 1.00 91.44 117 PHE A C 1
ATOM 922 O O . PHE A 1 117 ? 13.848 -6.583 4.984 1.00 91.44 117 PHE A O 1
ATOM 929 N N . GLU A 1 118 ? 12.348 -4.940 4.820 1.00 89.38 118 GLU A N 1
ATOM 930 C CA . GLU A 1 118 ? 11.254 -5.830 4.432 1.00 89.38 118 GLU A CA 1
ATOM 931 C C . GLU A 1 118 ? 11.525 -6.518 3.091 1.00 89.38 118 GLU A C 1
ATOM 933 O O . GLU A 1 118 ? 11.406 -7.739 3.014 1.00 89.38 118 GLU A O 1
ATOM 938 N N . LEU A 1 119 ? 11.961 -5.778 2.065 1.00 89.94 119 LEU A N 1
ATOM 939 C CA . LEU A 1 119 ? 12.251 -6.326 0.733 1.00 89.94 119 LEU A CA 1
ATOM 940 C C . LEU A 1 119 ? 13.351 -7.400 0.754 1.00 89.94 119 LEU A C 1
ATOM 942 O O . LEU A 1 119 ? 13.250 -8.393 0.035 1.00 89.94 119 LEU A O 1
ATOM 946 N N . GLU A 1 120 ? 14.370 -7.258 1.604 1.00 87.12 120 GLU A N 1
ATOM 947 C CA . GLU A 1 120 ? 15.415 -8.279 1.787 1.00 87.12 120 GLU A CA 1
ATOM 948 C C . GLU A 1 120 ? 14.885 -9.605 2.362 1.00 87.12 120 GLU A C 1
ATOM 950 O O . GLU A 1 120 ? 15.497 -10.664 2.170 1.00 87.12 120 GLU A O 1
ATOM 955 N N . ASN A 1 121 ? 13.740 -9.571 3.049 1.00 86.75 121 ASN A N 1
ATOM 956 C CA . ASN A 1 121 ? 13.124 -10.758 3.633 1.00 86.75 121 ASN A CA 1
ATOM 957 C C . ASN A 1 121 ? 12.282 -11.564 2.631 1.00 86.75 121 ASN A C 1
ATOM 959 O O . ASN A 1 121 ? 11.976 -12.727 2.914 1.00 86.75 121 ASN A O 1
ATOM 963 N N . TYR A 1 122 ? 11.969 -11.017 1.450 1.00 85.69 122 TYR A N 1
ATOM 964 C CA . TYR A 1 122 ? 11.279 -11.758 0.391 1.00 85.69 122 TYR A CA 1
ATOM 965 C C . TYR A 1 122 ? 12.239 -12.780 -0.240 1.00 85.69 122 TYR A C 1
ATOM 967 O O . TYR A 1 122 ? 13.291 -12.398 -0.763 1.00 85.69 122 TYR A O 1
ATOM 975 N N . PRO A 1 123 ? 11.919 -14.090 -0.224 1.00 85.88 123 PRO A N 1
ATOM 976 C CA . PRO A 1 123 ? 12.839 -15.122 -0.705 1.00 85.88 123 PRO A CA 1
ATOM 977 C C . PRO A 1 123 ? 13.286 -14.949 -2.161 1.00 85.88 123 PRO A C 1
ATOM 979 O O . PRO A 1 123 ? 14.443 -15.225 -2.469 1.00 85.88 123 PRO A O 1
ATOM 982 N N . SER A 1 124 ? 12.395 -14.488 -3.040 1.00 84.88 124 SER A N 1
ATOM 983 C CA . SER A 1 124 ? 12.647 -14.273 -4.474 1.00 84.88 124 SER A CA 1
ATOM 984 C C . SER A 1 124 ? 13.433 -12.996 -4.778 1.00 84.88 124 SER A C 1
ATOM 986 O O . SER A 1 124 ? 14.057 -12.900 -5.832 1.00 84.88 124 SER A O 1
ATOM 988 N N . LEU A 1 125 ? 13.427 -12.028 -3.857 1.00 87.19 125 LEU A N 1
ATOM 989 C CA . LEU A 1 125 ? 14.145 -10.755 -3.979 1.00 87.19 125 LEU A CA 1
ATOM 990 C C . LEU A 1 125 ? 15.478 -10.771 -3.226 1.00 87.19 125 LEU A C 1
ATOM 992 O O . LEU A 1 125 ? 16.267 -9.826 -3.315 1.00 87.19 125 LEU A O 1
ATOM 996 N N . ARG A 1 126 ? 15.750 -11.855 -2.493 1.00 79.44 126 ARG A N 1
ATOM 997 C CA . ARG A 1 126 ? 16.987 -12.044 -1.746 1.00 79.44 126 ARG A CA 1
ATOM 998 C C . ARG A 1 126 ? 18.183 -12.006 -2.700 1.00 79.44 126 ARG A C 1
ATOM 1000 O O . ARG A 1 126 ? 18.325 -12.857 -3.572 1.00 79.44 126 ARG A O 1
ATOM 1007 N N . GLY A 1 127 ? 19.075 -11.042 -2.485 1.00 77.06 127 GLY A N 1
ATOM 1008 C CA . GLY A 1 127 ? 20.276 -10.837 -3.301 1.00 77.06 127 GLY A CA 1
ATOM 1009 C C . GLY A 1 127 ? 20.231 -9.580 -4.171 1.00 77.06 127 GLY A C 1
ATOM 1010 O O . GLY A 1 127 ? 21.294 -9.085 -4.552 1.00 77.06 127 GLY A O 1
ATOM 1011 N N . ALA A 1 128 ? 19.047 -9.004 -4.404 1.00 83.94 128 ALA A N 1
ATOM 1012 C CA . ALA A 1 128 ? 18.949 -7.631 -4.887 1.00 83.94 128 ALA A CA 1
ATOM 1013 C C . ALA A 1 128 ? 19.459 -6.677 -3.793 1.00 83.94 128 ALA A C 1
ATOM 1015 O O . ALA A 1 128 ? 19.122 -6.816 -2.616 1.00 83.94 128 ALA A O 1
ATOM 1016 N N . ARG A 1 129 ? 20.314 -5.719 -4.168 1.00 84.69 129 ARG A N 1
ATOM 1017 C CA . ARG A 1 129 ? 20.944 -4.770 -3.231 1.00 84.69 129 ARG A CA 1
ATOM 1018 C C . ARG A 1 129 ? 19.991 -3.623 -2.888 1.00 84.69 129 ARG A C 1
ATOM 1020 O O . ARG A 1 129 ? 20.209 -2.485 -3.307 1.00 84.69 129 ARG A O 1
ATOM 1027 N N . TRP A 1 130 ? 18.927 -3.930 -2.157 1.00 89.25 130 TRP A N 1
ATOM 1028 C CA . TRP A 1 130 ? 18.018 -2.916 -1.634 1.00 89.25 130 TRP A CA 1
ATOM 1029 C C . TRP A 1 130 ? 18.722 -2.057 -0.585 1.00 89.25 130 TRP A C 1
ATOM 1031 O O . TRP A 1 130 ? 19.511 -2.531 0.223 1.00 89.25 130 TRP A O 1
ATOM 1041 N N . SER A 1 131 ? 18.468 -0.755 -0.620 1.00 93.00 131 SER A N 1
ATOM 1042 C CA . SER A 1 131 ? 18.907 0.173 0.420 1.00 93.00 131 SER A CA 1
ATOM 1043 C C . SER A 1 131 ? 17.961 1.361 0.455 1.00 93.00 131 SER A C 1
ATOM 1045 O O . SER A 1 131 ? 17.313 1.662 -0.553 1.00 93.00 131 SER A O 1
ATOM 1047 N N . ALA A 1 132 ? 17.926 2.066 1.586 1.00 94.81 132 ALA A N 1
ATOM 1048 C CA . ALA A 1 132 ? 17.117 3.271 1.726 1.00 94.81 132 ALA A CA 1
ATOM 1049 C C . ALA A 1 132 ? 17.403 4.283 0.601 1.00 94.81 132 ALA A C 1
ATOM 1051 O O . ALA A 1 132 ? 16.474 4.742 -0.050 1.00 94.81 132 ALA A O 1
ATOM 1052 N N . GLY A 1 133 ? 18.679 4.527 0.273 1.00 95.88 133 GLY A N 1
ATOM 1053 C CA . GLY A 1 133 ? 19.064 5.454 -0.800 1.00 95.88 133 GLY A CA 1
ATOM 1054 C C . GLY A 1 133 ? 18.566 5.048 -2.194 1.00 95.88 133 GLY A C 1
ATOM 1055 O O . GLY A 1 133 ? 18.105 5.899 -2.951 1.00 95.88 133 GLY A O 1
ATOM 1056 N N . VAL A 1 134 ? 18.593 3.750 -2.529 1.00 94.44 134 VAL A N 1
ATOM 1057 C CA . VAL A 1 134 ? 18.051 3.242 -3.808 1.00 94.44 134 VAL A CA 1
ATOM 1058 C C . VAL A 1 134 ? 16.540 3.460 -3.880 1.00 94.44 134 VAL A C 1
ATOM 1060 O O . VAL A 1 134 ? 16.018 3.908 -4.904 1.00 94.44 134 VAL A O 1
ATOM 1063 N N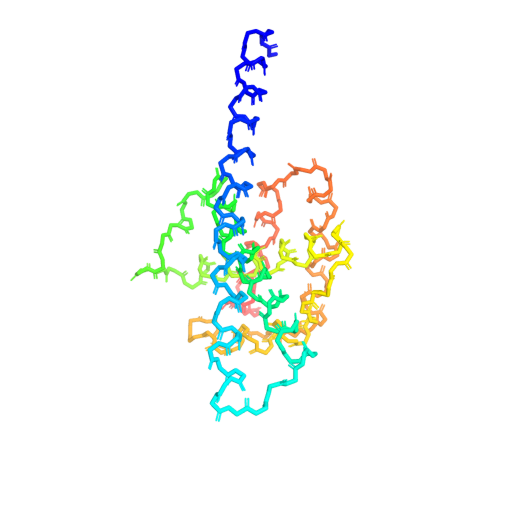 . LEU A 1 135 ? 15.830 3.166 -2.789 1.00 96.25 135 LEU A N 1
ATOM 1064 C CA . LEU A 1 135 ? 14.382 3.342 -2.708 1.00 96.25 135 LEU A CA 1
ATOM 1065 C C . LEU A 1 135 ? 13.985 4.825 -2.721 1.00 96.25 135 LEU A C 1
ATOM 1067 O O . LEU A 1 135 ? 13.027 5.183 -3.402 1.00 96.25 135 LEU A O 1
ATOM 1071 N N . GLU A 1 136 ? 14.746 5.691 -2.052 1.00 96.75 136 GLU A N 1
ATOM 1072 C CA . GLU A 1 136 ? 14.577 7.146 -2.084 1.00 96.75 136 GLU A CA 1
ATOM 1073 C C . GLU A 1 136 ? 14.755 7.715 -3.490 1.00 96.75 136 GLU A C 1
ATOM 1075 O O . GLU A 1 136 ? 13.921 8.494 -3.959 1.00 96.75 136 GLU A O 1
ATOM 1080 N N . GLU A 1 137 ? 15.820 7.319 -4.191 1.00 96.81 137 GLU A N 1
ATOM 1081 C CA . GLU A 1 137 ? 16.077 7.772 -5.557 1.00 96.81 137 GLU A CA 1
ATOM 1082 C C . GLU A 1 137 ? 14.991 7.276 -6.521 1.00 96.81 137 GLU A C 1
ATOM 1084 O O . GLU A 1 137 ? 14.506 8.025 -7.380 1.00 96.81 137 GLU A O 1
ATOM 1089 N N . LEU A 1 138 ? 14.569 6.016 -6.379 1.00 97.38 138 LEU A N 1
ATOM 1090 C CA . LEU A 1 138 ? 13.448 5.476 -7.137 1.00 97.38 138 LEU A CA 1
ATOM 1091 C C . LEU A 1 138 ? 12.167 6.271 -6.863 1.00 97.38 138 LEU A C 1
ATOM 1093 O O . LEU A 1 138 ? 11.523 6.718 -7.815 1.00 97.38 138 LEU A O 1
ATOM 1097 N N . TYR A 1 139 ? 11.832 6.504 -5.594 1.00 97.31 139 TYR A N 1
ATOM 1098 C CA . TYR A 1 139 ? 10.651 7.267 -5.207 1.00 97.31 139 TYR A CA 1
ATOM 1099 C C . TYR A 1 139 ? 10.692 8.695 -5.764 1.00 97.31 139 TYR A C 1
ATOM 1101 O O . TYR A 1 139 ? 9.717 9.140 -6.360 1.00 97.31 139 TYR A O 1
ATOM 1109 N N . SER A 1 140 ? 11.827 9.391 -5.659 1.00 97.19 140 SER A N 1
ATOM 1110 C CA . SER A 1 140 ? 12.010 10.755 -6.178 1.00 97.19 140 SER A CA 1
ATOM 1111 C C . SER A 1 140 ? 11.742 10.856 -7.687 1.00 97.19 140 SER A C 1
ATOM 1113 O O . SER A 1 140 ? 11.117 11.806 -8.162 1.00 97.19 140 SER A O 1
ATOM 1115 N N . ARG A 1 141 ? 12.142 9.838 -8.462 1.00 97.31 141 ARG A N 1
ATOM 1116 C CA . ARG A 1 141 ? 11.852 9.765 -9.906 1.00 97.31 141 ARG A CA 1
ATOM 1117 C C . ARG A 1 141 ? 10.397 9.392 -10.202 1.00 97.31 141 ARG A C 1
ATOM 1119 O O . ARG A 1 141 ? 9.855 9.821 -11.220 1.00 97.31 141 ARG A O 1
ATOM 1126 N N . ALA A 1 142 ? 9.781 8.579 -9.348 1.00 96.56 142 ALA A N 1
ATOM 1127 C CA . ALA A 1 142 ? 8.464 7.994 -9.573 1.00 96.56 142 ALA A CA 1
ATOM 1128 C C . ALA A 1 142 ? 7.304 8.876 -9.064 1.00 96.56 142 ALA A C 1
ATOM 1130 O O . ALA A 1 142 ? 6.250 8.936 -9.700 1.00 96.56 142 ALA A O 1
ATOM 1131 N N . GLU A 1 143 ? 7.490 9.607 -7.962 1.00 97.50 143 GLU A N 1
ATOM 1132 C CA . GLU A 1 143 ? 6.474 10.459 -7.327 1.00 97.50 143 GLU A CA 1
ATOM 1133 C C . GLU A 1 143 ? 5.855 11.493 -8.287 1.00 97.50 143 GLU A C 1
ATOM 1135 O O . GLU A 1 143 ? 4.623 11.568 -8.342 1.00 97.50 143 GLU A O 1
ATOM 1140 N N . PRO A 1 144 ? 6.620 12.225 -9.126 1.00 98.12 144 PRO A N 1
ATOM 1141 C CA . PRO A 1 144 ? 6.034 13.178 -10.071 1.00 98.12 144 PRO A CA 1
ATOM 1142 C C . PRO A 1 144 ? 5.048 12.542 -11.064 1.00 98.12 144 PRO A C 1
ATOM 1144 O O . PRO A 1 144 ? 4.130 13.212 -11.543 1.00 98.12 144 PRO A O 1
ATOM 1147 N N . LEU A 1 145 ? 5.215 11.254 -11.386 1.00 98.06 145 LEU A N 1
ATOM 1148 C CA . LEU A 1 145 ? 4.295 10.513 -12.256 1.00 98.06 145 LEU A CA 1
ATOM 1149 C C . LEU A 1 145 ? 2.982 10.218 -11.525 1.00 98.06 145 LEU A C 1
ATOM 1151 O O . LEU A 1 145 ? 1.905 10.379 -12.101 1.00 98.06 145 LEU A O 1
ATOM 1155 N N . LEU A 1 146 ? 3.052 9.868 -10.238 1.00 97.00 146 LEU A N 1
ATOM 1156 C CA . LEU A 1 146 ? 1.872 9.695 -9.388 1.00 97.00 146 LEU A CA 1
ATOM 1157 C C . LEU A 1 146 ? 1.094 11.006 -9.234 1.00 97.00 146 LEU A C 1
ATOM 1159 O O . LEU A 1 146 ? -0.134 11.008 -9.351 1.00 97.00 146 LEU A O 1
ATOM 1163 N N . GLU A 1 147 ? 1.786 12.138 -9.070 1.00 96.25 147 GLU A N 1
ATOM 1164 C CA . GLU A 1 147 ? 1.147 13.461 -9.013 1.00 96.25 147 GLU A CA 1
ATOM 1165 C C . GLU A 1 147 ? 0.393 13.807 -10.304 1.00 96.25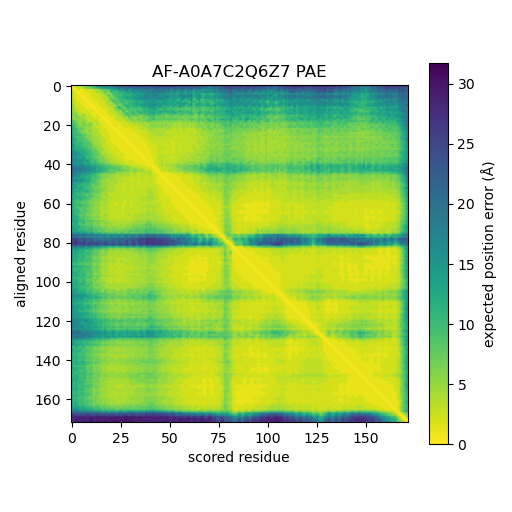 147 GLU A C 1
ATOM 1167 O O . GLU A 1 147 ? -0.719 14.343 -10.260 1.00 96.25 147 GLU A O 1
ATOM 1172 N N . LYS A 1 148 ? 0.952 13.423 -11.456 1.00 97.19 148 LYS A N 1
ATOM 1173 C CA . LYS A 1 148 ? 0.325 13.576 -12.779 1.00 97.19 148 LYS A CA 1
ATOM 1174 C C . LYS A 1 148 ? -0.707 12.493 -13.103 1.00 97.19 148 LYS A C 1
ATOM 1176 O O . LYS A 1 148 ? -1.369 12.580 -14.136 1.00 97.19 148 LYS A O 1
ATOM 1181 N N . ARG A 1 149 ? -0.907 11.512 -12.212 1.00 94.94 149 ARG A N 1
ATOM 1182 C CA . ARG A 1 149 ? -1.795 10.347 -12.394 1.00 94.94 149 ARG A CA 1
ATOM 1183 C C . ARG A 1 149 ? -1.381 9.444 -13.562 1.00 94.94 149 ARG A C 1
ATOM 1185 O O . ARG A 1 149 ? -2.219 8.783 -14.174 1.00 94.94 149 ARG A O 1
ATOM 1192 N N . GLU A 1 150 ? -0.091 9.392 -13.854 1.00 97.19 150 GLU A N 1
ATOM 1193 C CA . GLU A 1 150 ? 0.513 8.575 -14.905 1.00 97.19 150 GLU A CA 1
ATOM 1194 C C . GLU A 1 150 ? 0.908 7.197 -14.352 1.00 97.19 150 GLU A C 1
ATOM 1196 O O . GLU A 1 150 ? 2.077 6.817 -14.346 1.00 97.19 150 GLU A O 1
ATOM 1201 N N . LEU A 1 151 ? -0.080 6.441 -13.859 1.00 96.62 151 LEU A N 1
ATOM 1202 C CA . LEU A 1 151 ? 0.161 5.190 -13.130 1.00 96.62 151 LEU A CA 1
ATOM 1203 C C . LEU A 1 151 ? 0.932 4.152 -13.960 1.00 96.62 151 LEU A C 1
ATOM 1205 O O . LEU A 1 151 ? 1.826 3.502 -13.438 1.00 96.62 151 LEU A O 1
ATOM 1209 N N . LYS A 1 152 ? 0.638 4.031 -15.258 1.00 96.56 152 LYS A N 1
ATOM 1210 C CA . LYS A 1 152 ? 1.365 3.111 -16.144 1.00 96.56 152 LYS A CA 1
ATOM 1211 C C . LYS A 1 152 ? 2.854 3.473 -16.243 1.00 96.56 152 LYS A C 1
ATOM 1213 O O . LYS A 1 152 ? 3.708 2.636 -15.993 1.00 96.56 152 LYS A O 1
ATOM 1218 N N . SER A 1 153 ? 3.158 4.746 -16.507 1.00 97.69 153 SER A N 1
ATOM 1219 C CA . SER A 1 153 ? 4.537 5.249 -16.557 1.00 97.69 153 SER A CA 1
ATOM 1220 C C . SER A 1 153 ? 5.269 5.050 -15.228 1.00 97.69 153 SER A C 1
ATOM 1222 O O . SER A 1 153 ? 6.466 4.771 -15.215 1.00 97.69 153 SER A O 1
ATOM 1224 N N . PHE A 1 154 ? 4.556 5.207 -14.108 1.00 98.25 154 PHE A N 1
ATOM 1225 C CA . PHE A 1 154 ? 5.079 4.918 -12.777 1.00 98.25 154 PHE A CA 1
ATOM 1226 C C . PHE A 1 154 ? 5.502 3.446 -12.654 1.00 98.25 154 PHE A C 1
ATOM 1228 O O . PHE A 1 154 ? 6.643 3.180 -12.277 1.00 98.25 154 PHE A O 1
ATOM 1235 N N . VAL A 1 155 ? 4.635 2.501 -13.037 1.00 96.94 155 VAL A N 1
ATOM 1236 C CA . VAL A 1 155 ? 4.963 1.068 -12.989 1.00 96.94 155 VAL A CA 1
ATOM 1237 C C . VAL A 1 155 ? 6.132 0.740 -13.917 1.00 96.94 155 VAL A C 1
ATOM 1239 O O . VAL A 1 155 ? 7.038 0.021 -13.511 1.00 96.94 155 VAL A O 1
ATOM 1242 N N . ASP A 1 156 ? 6.194 1.339 -15.109 1.00 95.94 156 ASP A N 1
ATOM 1243 C CA . ASP A 1 156 ? 7.316 1.154 -16.039 1.00 95.94 156 ASP A CA 1
ATOM 1244 C C . ASP A 1 156 ? 8.663 1.619 -15.442 1.00 95.94 156 ASP A C 1
ATOM 1246 O O . ASP A 1 156 ? 9.708 1.009 -15.686 1.00 95.94 156 ASP A O 1
ATOM 1250 N N . VAL A 1 157 ? 8.672 2.704 -14.655 1.00 97.56 157 VAL A N 1
ATOM 1251 C CA . VAL A 1 157 ? 9.873 3.161 -13.931 1.00 97.56 157 VAL A CA 1
ATOM 1252 C C . VAL A 1 157 ? 10.291 2.141 -12.877 1.00 97.56 157 VAL A C 1
ATOM 1254 O O . VAL A 1 157 ? 11.467 1.773 -12.845 1.00 97.56 157 VAL A O 1
ATOM 1257 N N . VAL A 1 158 ? 9.344 1.658 -12.069 1.00 97.19 158 VAL A N 1
ATOM 1258 C CA . VAL A 1 158 ? 9.599 0.637 -11.041 1.00 97.19 158 VAL A CA 1
ATOM 1259 C C . VAL A 1 158 ? 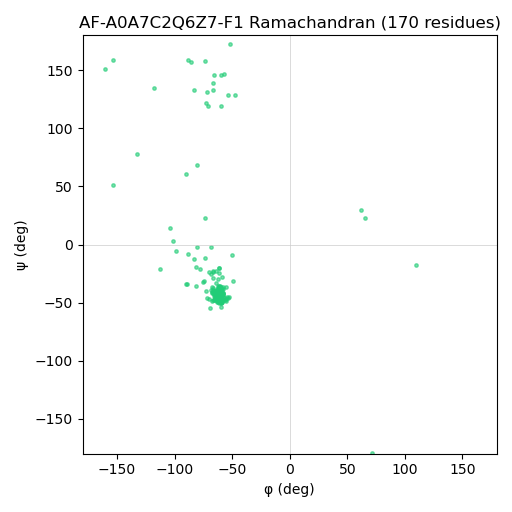10.112 -0.656 -11.678 1.00 97.19 158 VAL A C 1
ATOM 1261 O O . VAL A 1 158 ? 11.134 -1.181 -11.249 1.00 97.19 158 VAL A O 1
ATOM 1264 N N . ALA A 1 159 ? 9.490 -1.119 -12.763 1.00 95.06 159 ALA A N 1
ATOM 1265 C CA . ALA A 1 159 ? 9.891 -2.321 -13.492 1.00 95.06 159 ALA A CA 1
ATOM 1266 C C . ALA A 1 159 ? 11.311 -2.256 -14.043 1.00 95.06 159 ALA A C 1
ATOM 1268 O O . ALA A 1 159 ? 12.056 -3.232 -13.947 1.00 95.06 159 ALA A O 1
ATOM 1269 N N . ARG A 1 160 ? 11.722 -1.104 -14.582 1.00 94.94 160 ARG A N 1
ATOM 1270 C CA . ARG A 1 160 ? 13.109 -0.922 -15.025 1.00 94.94 160 ARG A CA 1
ATOM 1271 C C . ARG A 1 160 ? 14.099 -0.992 -13.871 1.00 94.94 160 ARG A C 1
ATOM 1273 O O . ARG A 1 160 ? 15.180 -1.535 -14.064 1.00 94.94 160 ARG A O 1
ATOM 1280 N N . GLU A 1 161 ? 13.760 -0.435 -12.714 1.00 95.19 161 GLU A N 1
ATOM 1281 C CA . GLU A 1 161 ? 14.653 -0.468 -11.556 1.00 95.19 161 GLU A CA 1
ATOM 1282 C C . GLU A 1 161 ? 14.740 -1.875 -10.957 1.00 95.19 161 GLU A C 1
ATOM 1284 O O . GLU A 1 161 ? 15.836 -2.391 -10.766 1.00 95.19 161 GLU A O 1
ATOM 1289 N N . CYS A 1 162 ? 13.598 -2.544 -10.784 1.00 94.06 162 CYS A N 1
ATOM 1290 C CA . CYS A 1 162 ? 13.532 -3.943 -10.374 1.00 94.06 162 CYS A CA 1
ATOM 1291 C C . CYS A 1 162 ? 14.373 -4.852 -11.274 1.00 94.06 162 CYS A C 1
ATOM 1293 O O . CYS A 1 162 ? 15.163 -5.648 -10.776 1.00 94.06 162 CYS A O 1
ATOM 1295 N N . ARG A 1 163 ? 14.264 -4.696 -12.599 1.00 92.94 163 ARG A N 1
ATOM 1296 C CA . ARG A 1 163 ? 15.055 -5.483 -13.551 1.00 92.94 163 ARG A CA 1
ATOM 1297 C C . ARG A 1 163 ? 16.558 -5.296 -13.339 1.00 92.94 163 ARG A C 1
ATOM 1299 O O . ARG A 1 163 ? 17.272 -6.279 -13.189 1.00 92.94 163 ARG A O 1
ATOM 1306 N N . LYS A 1 164 ? 17.023 -4.046 -13.243 1.00 92.50 164 LYS A N 1
ATOM 1307 C CA . LYS A 1 164 ? 18.443 -3.737 -12.992 1.00 92.50 164 LYS A CA 1
ATOM 1308 C C . LYS A 1 164 ? 18.959 -4.366 -11.699 1.00 92.50 164 LYS A C 1
ATOM 1310 O O . LYS A 1 164 ? 20.082 -4.859 -11.660 1.00 92.50 164 LYS A O 1
ATOM 1315 N N . LEU A 1 165 ? 18.156 -4.317 -10.638 1.00 91.06 165 LEU A N 1
ATOM 1316 C CA . LEU A 1 165 ? 18.554 -4.813 -9.322 1.00 91.06 165 LEU A CA 1
ATOM 1317 C C . LEU A 1 165 ? 18.565 -6.342 -9.244 1.00 91.06 165 LEU A C 1
ATOM 1319 O O . LEU A 1 165 ? 19.389 -6.891 -8.516 1.00 91.06 165 LEU A O 1
ATOM 1323 N N . LEU A 1 166 ? 17.692 -7.013 -10.000 1.00 88.94 166 LEU A N 1
ATOM 1324 C CA . LEU A 1 166 ? 17.630 -8.474 -10.073 1.00 88.94 166 LEU A CA 1
ATOM 1325 C C . LEU A 1 166 ? 18.677 -9.073 -11.028 1.00 88.94 166 LEU A C 1
ATOM 1327 O O . LEU A 1 166 ? 19.218 -10.134 -10.735 1.00 88.94 166 LEU A O 1
ATOM 1331 N N . GLU A 1 167 ? 18.987 -8.409 -12.146 1.00 84.25 167 GLU A N 1
ATOM 1332 C CA . GLU A 1 167 ? 19.956 -8.900 -13.147 1.00 84.25 167 GLU A CA 1
ATOM 1333 C C . GLU A 1 167 ? 21.423 -8.613 -12.764 1.00 84.25 167 GLU A C 1
ATOM 1335 O O . GLU A 1 167 ? 22.338 -9.277 -13.252 1.00 84.25 167 GLU A O 1
ATOM 1340 N N . GLY A 1 168 ? 21.671 -7.661 -11.857 1.00 65.62 168 GLY A N 1
ATOM 1341 C CA . GLY A 1 168 ? 23.022 -7.280 -11.438 1.00 65.62 168 GLY A CA 1
ATOM 1342 C C . GLY A 1 168 ? 23.814 -6.515 -12.518 1.00 65.62 168 GLY A C 1
ATOM 1343 O O . GLY A 1 168 ? 23.309 -6.235 -13.603 1.00 65.62 168 GLY A O 1
ATOM 1344 N N . PRO A 1 169 ? 25.076 -6.127 -12.243 1.00 55.50 169 PRO A N 1
ATOM 1345 C CA . PRO A 1 169 ? 25.870 -5.261 -13.126 1.00 55.50 169 PRO A CA 1
ATOM 1346 C C . PRO A 1 169 ? 26.291 -5.881 -14.475 1.00 55.50 169 PRO A C 1
ATOM 1348 O O . PRO A 1 169 ? 26.919 -5.185 -15.266 1.00 55.50 169 PRO A O 1
ATOM 1351 N N . GLU A 1 170 ? 25.964 -7.146 -14.757 1.00 48.03 170 GLU A N 1
ATOM 1352 C CA . GLU A 1 170 ? 26.354 -7.846 -15.996 1.00 48.03 170 GLU A CA 1
ATOM 1353 C C . GLU A 1 170 ? 25.223 -7.945 -17.046 1.00 48.03 170 GLU A C 1
ATOM 1355 O O . GLU A 1 170 ? 25.427 -8.534 -18.105 1.00 48.03 170 GLU A O 1
ATOM 1360 N N . GLY A 1 171 ? 24.045 -7.361 -16.787 1.00 45.53 171 GLY A N 1
ATOM 1361 C CA . GLY A 1 171 ? 22.860 -7.448 -17.661 1.00 45.53 171 GLY A CA 1
ATOM 1362 C C . GLY A 1 171 ? 22.524 -6.209 -18.508 1.00 45.53 171 GLY A C 1
ATOM 1363 O O . GLY A 1 171 ? 21.403 -6.122 -19.007 1.00 45.53 171 GLY A O 1
ATOM 1364 N N . ALA A 1 172 ? 23.436 -5.238 -18.654 1.00 40.50 172 ALA A N 1
ATOM 1365 C CA . ALA A 1 172 ? 23.219 -4.000 -19.425 1.00 40.50 172 ALA A CA 1
ATOM 1366 C C . ALA A 1 172 ? 24.015 -3.955 -20.737 1.00 40.50 172 ALA A C 1
ATOM 1368 O O . ALA A 1 172 ? 25.218 -4.297 -20.711 1.00 40.50 172 ALA A O 1
#

pLDDT: mean 87.76, std 10.65, range [40.5, 98.25]

Secondary structure (DSSP, 8-state):
--HHHHHHHHHHHHHHHHHHHHHHHHHHHHHHHHHHHHHHHS---HHHHHHHHHHHHHHHHHHHHHHHHHTT-GGG--GGG--HHHHHHHHHHHHHHHHHHHHHHTPPPPPHHHHHHHHHHSTTTBTB---HHHHHHHHHHHHHHHHTT-HHHHHHHHHHHHHHHHH-TT--

Nearest PDB structures (foldseek):
  4tvq-assembly1_B  TM=2.583E-01  e=5.519E+00  Homo sapiens
  7kzx-assembly1_B  TM=2.501E-01  e=8.809E+00  Shewanella oneidensis

Solvent-accessible surface area (backbone atoms only — not comparable to full-atom values): 9548 Å² total; per-residue (Å²): 134,60,72,67,62,52,52,50,55,50,54,52,51,50,54,48,51,55,50,51,52,50,51,52,47,55,52,50,57,48,50,52,54,50,47,56,57,49,45,73,76,42,93,67,59,67,65,58,52,54,49,52,53,52,49,53,52,51,50,52,45,32,59,51,27,40,57,57,50,32,74,71,41,60,89,55,54,80,80,87,81,61,55,54,59,44,50,41,30,44,52,54,47,13,52,51,46,33,40,53,51,21,58,77,70,75,45,90,50,81,50,48,56,56,51,26,57,55,50,54,67,37,80,75,45,51,84,38,83,67,37,33,67,57,50,47,55,50,41,66,69,34,48,64,29,56,76,70,66,36,58,59,63,29,50,55,54,41,42,54,51,38,46,50,44,69,57,42,96,83,70,124